Protein AF-A0A418G9X4-F1 (afdb_monomer_lite)

Radius of gyration: 10.31 Å; chains: 1; bounding box: 18×22×28 Å

Structure (mmCIF, N/CA/C/O backbone):
data_AF-A0A418G9X4-F1
#
_entry.id   AF-A0A418G9X4-F1
#
loop_
_atom_site.group_PDB
_atom_site.id
_atom_site.type_symbol
_atom_site.label_atom_id
_atom_site.label_alt_id
_atom_site.label_comp_id
_atom_site.label_asym_id
_atom_site.label_entity_id
_atom_site.label_seq_id
_atom_site.pdbx_PDB_ins_code
_atom_site.Cartn_x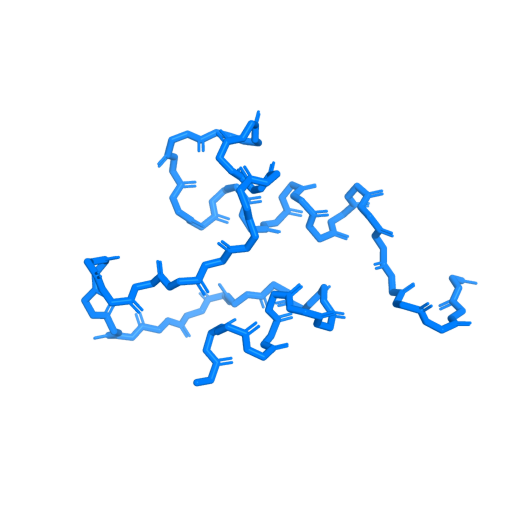
_atom_site.Cartn_y
_atom_site.Cartn_z
_atom_site.occupancy
_atom_site.B_iso_or_equiv
_atom_site.auth_seq_id
_atom_site.auth_comp_id
_atom_site.auth_asym_id
_atom_site.auth_atom_id
_atom_site.pdbx_PDB_model_num
ATOM 1 N N . PHE A 1 1 ? -10.329 5.662 -2.556 1.00 80.75 1 PHE A N 1
ATOM 2 C CA . PHE A 1 1 ? -9.272 5.757 -3.587 1.00 80.75 1 PHE A CA 1
ATOM 3 C C . PHE A 1 1 ? -7.966 5.073 -3.181 1.00 80.75 1 PHE A C 1
ATOM 5 O O . PHE A 1 1 ? -7.451 4.316 -3.990 1.00 80.75 1 PHE A O 1
ATOM 12 N N . ILE A 1 2 ? -7.468 5.239 -1.945 1.00 90.06 2 ILE A N 1
ATOM 13 C CA . ILE A 1 2 ? -6.189 4.641 -1.497 1.00 90.06 2 ILE A CA 1
ATOM 14 C C . ILE A 1 2 ? -6.171 3.104 -1.594 1.00 90.06 2 ILE A C 1
ATOM 16 O O . ILE A 1 2 ? -5.221 2.530 -2.117 1.00 90.06 2 ILE A O 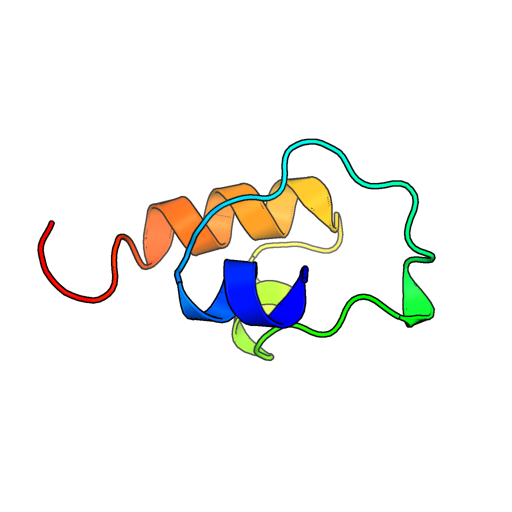1
ATOM 20 N N . THR A 1 3 ? -7.248 2.428 -1.189 1.00 92.50 3 THR A N 1
ATOM 21 C CA . THR A 1 3 ? -7.342 0.961 -1.294 1.00 92.50 3 THR A CA 1
ATOM 22 C C . THR A 1 3 ? -7.219 0.473 -2.738 1.00 92.50 3 THR A C 1
ATOM 24 O O . THR A 1 3 ? -6.457 -0.448 -3.014 1.00 92.50 3 THR A O 1
ATOM 27 N N . LEU A 1 4 ? -7.888 1.139 -3.683 1.00 92.12 4 LEU A N 1
ATOM 28 C CA . LEU A 1 4 ? -7.777 0.813 -5.106 1.00 92.12 4 LEU A CA 1
ATOM 29 C C . LEU A 1 4 ? -6.358 1.066 -5.638 1.00 92.12 4 LEU A C 1
ATOM 31 O O . LEU A 1 4 ? -5.823 0.232 -6.362 1.00 92.12 4 LEU A O 1
ATOM 35 N N . ALA A 1 5 ? -5.731 2.179 -5.245 1.00 92.12 5 ALA A N 1
ATOM 36 C CA . ALA A 1 5 ? -4.352 2.485 -5.622 1.00 92.12 5 ALA A CA 1
ATOM 37 C C . ALA A 1 5 ? -3.380 1.393 -5.138 1.00 92.12 5 ALA A C 1
ATOM 39 O O . ALA A 1 5 ? -2.587 0.890 -5.931 1.00 92.12 5 ALA A O 1
ATOM 40 N N . SER A 1 6 ? -3.528 0.920 -3.893 1.00 90.56 6 SER A N 1
ATOM 41 C CA . SER A 1 6 ? -2.712 -0.184 -3.363 1.00 90.56 6 SER A CA 1
ATOM 42 C C . SER A 1 6 ? -2.953 -1.517 -4.088 1.00 90.56 6 SER A C 1
ATOM 44 O O . SER A 1 6 ? -2.006 -2.250 -4.365 1.00 90.56 6 SER A O 1
ATOM 46 N N . MET A 1 7 ? -4.192 -1.806 -4.507 1.00 91.19 7 MET A N 1
ATOM 47 C CA . MET A 1 7 ? -4.494 -2.971 -5.350 1.00 91.19 7 MET A CA 1
ATOM 48 C C . MET A 1 7 ? -3.853 -2.871 -6.735 1.00 91.19 7 MET A C 1
ATOM 50 O O . MET A 1 7 ? -3.495 -3.889 -7.315 1.00 91.19 7 MET A O 1
ATOM 54 N N . LEU A 1 8 ? -3.681 -1.671 -7.282 1.00 92.69 8 LEU A N 1
ATOM 55 C CA . LEU A 1 8 ? -3.010 -1.464 -8.568 1.00 92.69 8 LEU A CA 1
ATOM 56 C C . LEU A 1 8 ? -1.499 -1.234 -8.432 1.00 92.69 8 LEU A C 1
ATOM 58 O O . LEU A 1 8 ? -0.825 -1.120 -9.452 1.00 92.69 8 LEU A O 1
ATOM 62 N N . ARG A 1 9 ? -0.965 -1.244 -7.201 1.00 91.50 9 ARG A N 1
ATOM 63 C CA . ARG A 1 9 ? 0.446 -0.969 -6.885 1.00 91.50 9 ARG A CA 1
ATOM 64 C C . ARG A 1 9 ? 0.890 0.409 -7.389 1.00 91.50 9 ARG A C 1
ATOM 66 O O . ARG A 1 9 ? 1.993 0.575 -7.904 1.00 91.50 9 ARG A O 1
ATOM 73 N N . ILE A 1 10 ? 0.002 1.394 -7.250 1.00 92.44 10 ILE A N 1
ATOM 74 C CA . ILE A 1 10 ? 0.260 2.799 -7.569 1.00 92.44 10 ILE A CA 1
ATOM 75 C C . ILE A 1 10 ? 0.525 3.534 -6.248 1.00 92.44 10 ILE A C 1
ATOM 77 O O . ILE A 1 10 ? -0.390 3.594 -5.421 1.00 92.44 10 ILE A O 1
ATOM 81 N N . PRO A 1 11 ? 1.730 4.096 -6.037 1.00 92.50 11 PRO A N 1
ATOM 82 C CA . PRO A 1 11 ? 2.052 4.808 -4.808 1.00 92.50 11 PRO A CA 1
ATOM 83 C C . PRO A 1 11 ? 1.262 6.117 -4.723 1.00 92.50 11 PRO A C 1
ATOM 85 O O . PRO A 1 11 ? 1.181 6.874 -5.695 1.00 92.50 11 PRO A O 1
ATOM 88 N N . VAL A 1 12 ? 0.685 6.396 -3.555 1.00 91.75 12 VAL A N 1
ATOM 89 C CA . VAL A 1 12 ? -0.018 7.657 -3.294 1.00 91.75 12 VAL A CA 1
ATOM 90 C C . VAL A 1 12 ? 0.970 8.658 -2.697 1.00 91.75 12 VAL A C 1
ATOM 92 O O . VAL A 1 12 ? 1.362 8.520 -1.545 1.00 91.75 12 VAL A O 1
ATOM 95 N N . CYS A 1 13 ? 1.370 9.664 -3.481 1.00 89.75 13 CYS A N 1
ATOM 96 C CA . CYS A 1 13 ? 2.351 10.678 -3.067 1.00 89.75 13 CYS A CA 1
ATOM 97 C C . CYS A 1 13 ? 1.768 11.824 -2.229 1.00 89.75 13 CYS A C 1
ATOM 99 O O . CYS A 1 13 ? 2.518 12.582 -1.627 1.00 89.75 13 CYS A O 1
ATOM 101 N N . MET A 1 14 ? 0.444 12.000 -2.246 1.00 88.31 14 MET A N 1
ATOM 102 C CA . MET A 1 14 ? -0.239 13.043 -1.489 1.00 88.31 14 MET A CA 1
ATOM 103 C C . MET A 1 14 ? -1.699 12.645 -1.268 1.00 88.31 14 MET A C 1
ATOM 105 O O . MET A 1 14 ? -2.427 12.350 -2.219 1.00 88.31 14 MET A O 1
ATOM 109 N N . HIS A 1 15 ? -2.147 12.655 -0.015 1.00 89.94 15 HIS A N 1
ATOM 110 C CA . HIS A 1 15 ? -3.561 12.579 0.345 1.00 89.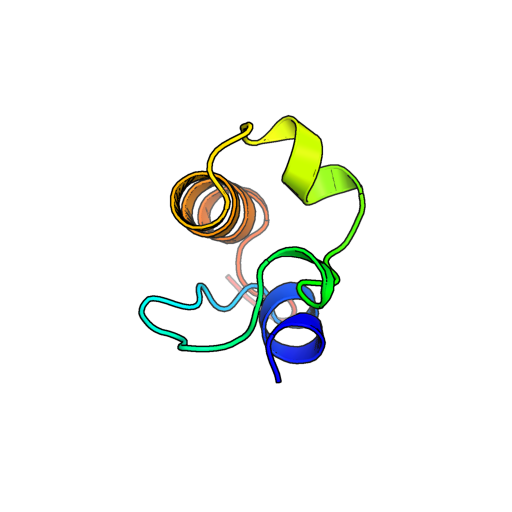94 15 HIS A CA 1
ATOM 111 C C . HIS A 1 15 ? -3.811 13.295 1.674 1.00 89.94 15 HIS A C 1
ATOM 113 O O . HIS A 1 15 ? -2.937 13.361 2.525 1.00 89.94 15 HIS A O 1
ATOM 119 N N . ASN A 1 16 ? -5.029 13.792 1.882 1.00 92.25 16 ASN A N 1
ATOM 120 C CA . ASN A 1 16 ? -5.477 14.392 3.147 1.00 92.25 16 ASN A CA 1
ATOM 121 C C . ASN A 1 16 ? -6.467 13.491 3.914 1.00 92.25 16 ASN A C 1
ATOM 123 O O . ASN A 1 16 ? -7.213 13.959 4.769 1.00 92.25 16 ASN A O 1
ATOM 127 N N . VAL A 1 17 ? -6.517 12.201 3.569 1.00 90.00 17 VAL A N 1
ATOM 128 C CA . VAL A 1 17 ? -7.343 11.193 4.250 1.00 90.00 17 VAL A CA 1
ATOM 129 C C . VAL A 1 17 ? -6.719 10.833 5.600 1.00 90.00 17 VAL A C 1
ATOM 131 O O . VAL A 1 17 ? -5.511 10.627 5.670 1.00 90.00 17 VAL A O 1
ATOM 134 N N . GLU A 1 18 ? -7.546 10.719 6.642 1.00 91.81 18 GLU A N 1
ATOM 135 C CA . GLU A 1 18 ? -7.132 10.256 7.975 1.00 91.81 18 GLU A CA 1
ATOM 136 C C . GLU A 1 18 ? -6.460 8.874 7.919 1.00 91.81 18 GLU A C 1
ATOM 138 O O . GLU A 1 18 ? -6.958 7.959 7.258 1.00 91.81 18 GLU A O 1
ATOM 143 N N . GLU A 1 19 ? -5.373 8.692 8.672 1.00 86.31 19 GLU A N 1
ATOM 144 C CA . GLU A 1 19 ? -4.579 7.452 8.692 1.00 86.31 19 GLU A CA 1
ATOM 145 C C . GLU A 1 19 ? -5.399 6.214 9.074 1.00 86.31 19 GLU A C 1
ATOM 147 O O . GLU A 1 19 ? -5.237 5.145 8.492 1.00 86.31 19 GLU A O 1
ATOM 152 N N . THR A 1 20 ? -6.359 6.360 9.989 1.00 89.12 20 THR A N 1
ATOM 153 C CA . THR A 1 20 ? -7.250 5.273 10.432 1.00 89.12 20 THR A CA 1
ATOM 154 C C . THR A 1 20 ? -8.173 4.758 9.325 1.00 89.12 20 THR A C 1
ATOM 156 O O . THR A 1 20 ? -8.700 3.650 9.423 1.00 89.12 20 THR A O 1
ATOM 159 N N . LYS A 1 21 ? -8.369 5.542 8.258 1.00 90.06 21 LYS A N 1
ATOM 160 C CA . LYS A 1 21 ? -9.162 5.180 7.074 1.00 90.06 21 LYS A CA 1
ATOM 161 C C . LYS A 1 21 ? -8.300 4.633 5.933 1.00 90.06 21 LYS A C 1
ATOM 163 O O . LYS A 1 21 ? -8.839 4.235 4.897 1.00 90.06 21 LYS A O 1
ATOM 168 N N . VAL A 1 22 ? -6.976 4.600 6.093 1.00 89.06 22 VAL A N 1
ATOM 169 C CA . VAL A 1 22 ? -6.056 4.031 5.106 1.00 89.06 22 VAL A CA 1
ATOM 170 C C . VAL A 1 22 ? -6.110 2.509 5.195 1.00 89.06 22 VAL A C 1
ATOM 172 O O . VAL A 1 22 ? -5.490 1.886 6.049 1.00 89.06 22 VAL A O 1
ATOM 175 N N . TYR A 1 23 ? -6.860 1.896 4.281 1.00 90.12 23 TYR A N 1
ATOM 176 C CA . TYR A 1 23 ? -6.947 0.442 4.176 1.00 90.12 23 TYR A CA 1
ATOM 177 C C . TYR A 1 23 ? -6.133 -0.075 2.988 1.00 90.12 23 TYR A C 1
ATOM 179 O O . TYR A 1 23 ? -6.424 0.266 1.835 1.00 90.12 23 TYR A O 1
ATOM 187 N N . ARG A 1 24 ? -5.126 -0.905 3.280 1.00 89.56 24 ARG A N 1
ATOM 188 C CA . ARG A 1 24 ? -4.198 -1.531 2.325 1.00 89.56 24 ARG A CA 1
ATOM 189 C C . ARG A 1 24 ? -4.028 -3.026 2.641 1.00 89.56 24 ARG A C 1
ATOM 191 O O . ARG A 1 24 ? -4.365 -3.447 3.749 1.00 89.56 24 ARG A O 1
ATOM 198 N N . PRO A 1 25 ? -3.508 -3.845 1.706 1.00 92.25 25 PRO A N 1
ATOM 199 C CA . PRO A 1 25 ? -3.218 -5.251 1.981 1.00 92.25 25 PRO A CA 1
ATOM 200 C C . PRO A 1 25 ? -2.247 -5.403 3.158 1.00 92.25 25 PRO A C 1
ATOM 202 O O . PRO A 1 25 ? -1.299 -4.630 3.277 1.00 92.25 25 PRO A O 1
ATOM 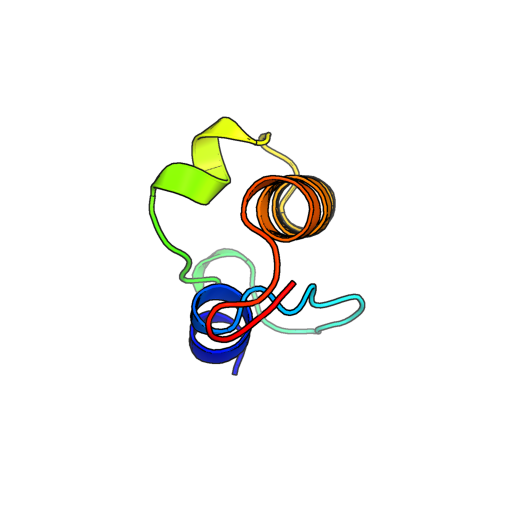205 N N . SER A 1 26 ? -2.431 -6.433 3.990 1.00 90.88 26 SER A N 1
ATOM 206 C CA . SER A 1 26 ? -1.610 -6.670 5.193 1.00 90.88 26 SER A CA 1
ATOM 207 C C . SER A 1 26 ? -0.104 -6.746 4.912 1.00 90.88 26 SER A C 1
ATOM 209 O O . SER A 1 26 ? 0.703 -6.397 5.768 1.00 90.88 26 SER A O 1
ATOM 211 N N . ALA A 1 27 ? 0.278 -7.136 3.694 1.00 91.06 27 ALA A N 1
ATOM 212 C CA . ALA A 1 27 ? 1.664 -7.170 3.246 1.00 91.06 27 ALA A CA 1
ATOM 213 C C . ALA A 1 27 ? 2.358 -5.790 3.261 1.00 91.06 27 ALA A C 1
ATOM 215 O O . ALA A 1 27 ? 3.567 -5.731 3.468 1.00 91.06 27 ALA A O 1
ATOM 216 N N . TRP A 1 28 ? 1.622 -4.679 3.108 1.00 90.38 28 TRP A N 1
ATOM 217 C CA . TRP A 1 28 ? 2.197 -3.326 3.175 1.00 90.38 28 TRP A CA 1
ATOM 218 C C . TRP A 1 28 ? 2.769 -3.011 4.565 1.00 90.38 28 TRP A C 1
ATOM 220 O O . TRP A 1 28 ? 3.803 -2.357 4.651 1.00 90.38 28 TRP A O 1
ATOM 230 N N . ALA A 1 29 ? 2.193 -3.560 5.642 1.00 90.00 29 ALA A N 1
ATOM 231 C CA . ALA A 1 29 ? 2.685 -3.340 7.004 1.00 90.00 29 ALA A CA 1
ATOM 232 C C . ALA A 1 29 ? 4.101 -3.906 7.231 1.00 90.00 29 ALA A C 1
ATOM 234 O O . ALA A 1 29 ? 4.859 -3.391 8.052 1.00 90.00 29 ALA A O 1
ATOM 235 N N . ALA A 1 30 ? 4.500 -4.932 6.469 1.00 91.00 30 ALA A N 1
ATOM 236 C CA . ALA A 1 30 ? 5.856 -5.481 6.524 1.00 91.00 30 ALA A CA 1
ATOM 237 C C . ALA A 1 30 ? 6.903 -4.542 5.896 1.00 91.00 30 ALA A C 1
ATOM 239 O O . ALA A 1 30 ? 8.097 -4.675 6.157 1.00 91.00 30 ALA A O 1
ATOM 240 N N . HIS A 1 31 ? 6.466 -3.577 5.083 1.00 89.94 31 HIS A N 1
ATOM 241 C CA . HIS A 1 31 ? 7.337 -2.619 4.415 1.00 89.94 31 HIS A CA 1
ATOM 242 C C . HIS A 1 31 ? 7.631 -1.374 5.254 1.00 89.94 31 HIS A C 1
ATOM 244 O O . HIS A 1 31 ? 8.340 -0.504 4.767 1.00 89.94 31 HIS A O 1
ATOM 250 N N . GLY A 1 32 ? 7.163 -1.284 6.502 1.00 89.62 32 GLY A N 1
ATOM 251 C CA . GLY A 1 32 ? 7.506 -0.214 7.441 1.00 89.62 32 GLY A CA 1
ATOM 252 C C . GLY A 1 32 ? 6.294 0.357 8.173 1.00 89.62 32 GLY A C 1
ATOM 253 O O . GLY A 1 32 ? 5.156 0.145 7.773 1.00 89.62 32 GLY A O 1
ATOM 254 N N . MET A 1 33 ? 6.558 1.099 9.252 1.00 86.81 33 MET A N 1
ATOM 255 C CA . MET A 1 33 ? 5.507 1.750 10.049 1.00 86.81 33 MET A CA 1
ATOM 256 C C . MET A 1 33 ? 5.021 3.064 9.427 1.00 86.81 33 MET A C 1
ATOM 258 O O . MET A 1 33 ? 3.866 3.431 9.599 1.00 86.81 33 MET A O 1
ATOM 262 N N . ASP A 1 34 ? 5.888 3.750 8.680 1.00 89.56 34 ASP A N 1
ATOM 263 C CA . ASP A 1 34 ? 5.534 4.970 7.958 1.00 89.56 34 ASP A CA 1
ATOM 264 C C . ASP A 1 34 ? 4.603 4.658 6.772 1.00 89.56 34 ASP A C 1
ATOM 266 O O . ASP A 1 34 ? 4.918 3.805 5.936 1.00 89.56 34 ASP A O 1
ATOM 270 N N . ILE A 1 35 ? 3.448 5.324 6.712 1.00 85.19 35 ILE A N 1
ATOM 271 C CA . ILE A 1 35 ? 2.373 5.058 5.744 1.00 85.19 35 ILE A CA 1
ATOM 272 C C . ILE A 1 35 ? 2.784 5.447 4.326 1.00 85.19 35 ILE A C 1
ATOM 274 O O . ILE A 1 35 ? 2.455 4.726 3.381 1.00 85.19 35 ILE A O 1
ATOM 278 N N . GLU A 1 36 ? 3.532 6.528 4.145 1.00 87.38 36 GLU A N 1
ATOM 279 C CA . GLU A 1 36 ? 4.025 6.893 2.816 1.00 87.38 36 GLU A CA 1
ATOM 280 C C . GLU A 1 36 ? 5.182 5.979 2.411 1.00 87.38 36 GLU A C 1
ATOM 282 O O . GLU A 1 36 ? 5.139 5.327 1.363 1.00 87.38 36 GLU A O 1
ATOM 287 N N . GLY A 1 37 ? 6.180 5.829 3.283 1.00 89.06 37 GLY A N 1
ATOM 288 C CA . GLY A 1 37 ? 7.355 5.012 3.011 1.00 89.06 37 GLY A CA 1
ATOM 289 C C . GLY A 1 37 ? 7.048 3.532 2.773 1.00 89.06 37 GLY A C 1
ATOM 290 O O . GLY A 1 37 ? 7.752 2.889 1.988 1.00 89.06 37 GLY A O 1
ATOM 291 N N . GLN A 1 38 ? 6.026 2.965 3.422 1.00 92.56 38 GLN A N 1
ATOM 292 C CA . GLN A 1 38 ? 5.603 1.587 3.149 1.00 92.56 38 GLN A CA 1
ATOM 293 C C . GLN A 1 38 ? 4.948 1.458 1.767 1.00 92.56 38 GLN A C 1
ATOM 295 O O . GLN A 1 38 ? 5.127 0.433 1.116 1.00 92.56 38 GLN A O 1
ATOM 300 N N . ASP A 1 39 ? 4.235 2.489 1.292 1.00 91.94 39 ASP A N 1
ATOM 301 C CA . ASP A 1 39 ? 3.545 2.451 -0.002 1.00 91.94 39 ASP A CA 1
ATOM 302 C C . ASP A 1 39 ? 4.539 2.432 -1.155 1.00 91.94 39 ASP A C 1
ATOM 304 O O . ASP A 1 39 ? 4.458 1.582 -2.039 1.00 91.94 39 ASP A O 1
ATOM 308 N N . TYR A 1 40 ? 5.536 3.316 -1.095 1.00 92.19 40 TYR A N 1
ATOM 309 C CA . TYR A 1 40 ? 6.610 3.357 -2.082 1.00 92.19 40 TYR A CA 1
ATOM 310 C C . TYR A 1 40 ? 7.395 2.048 -2.113 1.00 92.19 40 TYR A C 1
ATOM 312 O O . TYR A 1 40 ? 7.611 1.483 -3.185 1.00 92.19 40 TYR A O 1
ATOM 320 N N . ARG A 1 41 ? 7.780 1.520 -0.945 1.00 92.56 41 ARG A N 1
ATOM 321 C CA . ARG A 1 41 ? 8.536 0.263 -0.858 1.00 92.56 41 ARG A CA 1
ATOM 322 C C . ARG A 1 41 ? 7.727 -0.935 -1.347 1.00 92.56 41 ARG A C 1
ATOM 324 O O . ARG A 1 41 ? 8.262 -1.752 -2.093 1.00 92.56 41 ARG A O 1
ATOM 331 N N . ALA A 1 42 ? 6.453 -1.030 -0.978 1.00 92.50 42 ALA A N 1
ATOM 332 C CA . ALA A 1 42 ? 5.584 -2.114 -1.419 1.00 92.50 42 ALA A CA 1
ATOM 333 C C . ALA A 1 42 ? 5.295 -2.035 -2.928 1.00 92.50 42 ALA A C 1
ATOM 335 O O . ALA A 1 42 ? 5.433 -3.039 -3.626 1.00 92.50 42 ALA A O 1
ATOM 336 N N . CYS A 1 43 ? 4.969 -0.852 -3.461 1.00 92.56 43 CYS A N 1
ATOM 337 C CA . CYS A 1 43 ? 4.721 -0.672 -4.895 1.00 92.56 43 CYS A CA 1
ATOM 338 C C . CYS A 1 43 ? 5.979 -0.958 -5.732 1.00 92.56 43 CYS A C 1
ATOM 340 O O . CYS A 1 43 ? 5.888 -1.629 -6.758 1.00 92.56 43 CYS A O 1
ATOM 342 N N . GLN A 1 44 ? 7.162 -0.540 -5.265 1.00 92.50 44 GLN A N 1
ATOM 343 C CA . GLN A 1 44 ? 8.447 -0.860 -5.899 1.00 92.50 44 GLN A CA 1
ATOM 344 C C . GLN A 1 44 ? 8.745 -2.371 -5.875 1.00 92.50 44 GLN A C 1
ATOM 346 O O . GLN A 1 44 ? 9.275 -2.910 -6.849 1.00 92.50 44 GLN A O 1
ATOM 351 N N . ASN A 1 45 ? 8.421 -3.052 -4.770 1.00 93.12 45 ASN A N 1
ATOM 352 C CA . ASN A 1 45 ? 8.682 -4.480 -4.589 1.00 93.12 45 ASN A CA 1
ATOM 353 C C . ASN A 1 45 ? 7.759 -5.352 -5.455 1.00 93.12 45 ASN A C 1
ATOM 355 O O . ASN A 1 45 ? 8.227 -6.232 -6.175 1.00 93.12 45 ASN A O 1
ATOM 359 N N . TYR A 1 46 ? 6.449 -5.093 -5.407 1.00 90.25 46 TYR A N 1
ATOM 360 C CA . TYR A 1 46 ? 5.451 -5.898 -6.116 1.00 90.25 46 TYR A CA 1
ATOM 361 C C . TYR A 1 46 ? 5.311 -5.531 -7.593 1.00 90.25 46 TYR A C 1
ATOM 363 O O . TYR A 1 46 ? 4.956 -6.393 -8.396 1.00 90.25 46 TYR A O 1
ATOM 371 N N . GLY A 1 47 ? 5.611 -4.285 -7.963 1.00 89.94 47 GLY A N 1
ATOM 372 C CA . GLY A 1 47 ? 5.490 -3.815 -9.336 1.00 89.94 47 GLY A CA 1
ATOM 373 C C . GLY A 1 47 ? 4.046 -3.810 -9.871 1.00 89.94 47 GLY A C 1
ATOM 374 O O . GLY A 1 47 ? 3.086 -4.091 -9.146 1.00 89.94 47 GLY A O 1
ATOM 375 N N . PRO A 1 48 ? 3.872 -3.455 -11.153 1.00 92.06 48 PRO A N 1
ATOM 376 C CA . PRO A 1 48 ? 2.564 -3.388 -11.804 1.00 92.06 48 PRO A CA 1
ATOM 377 C C . PRO A 1 48 ? 1.893 -4.764 -11.937 1.00 92.06 48 PRO A C 1
ATOM 379 O O . PRO A 1 48 ? 2.543 -5.771 -12.203 1.00 92.06 48 PRO A O 1
ATOM 382 N N . LEU A 1 49 ? 0.560 -4.794 -11.815 1.00 89.06 49 LEU A N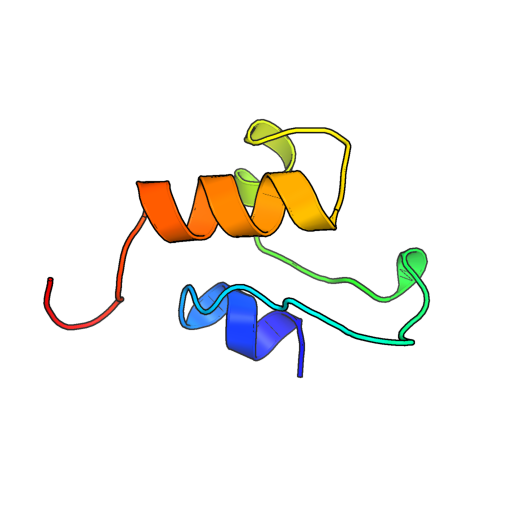 1
ATOM 383 C CA . LEU A 1 49 ? -0.222 -6.039 -11.781 1.00 89.06 49 LEU A CA 1
ATOM 384 C C . LEU A 1 49 ? -0.186 -6.846 -13.090 1.00 89.06 49 LEU A C 1
ATOM 386 O O . LEU A 1 49 ? -0.191 -8.071 -13.045 1.00 89.06 49 LEU A O 1
ATOM 390 N N . TYR A 1 50 ? -0.205 -6.180 -14.246 1.00 86.81 50 TYR A N 1
ATOM 391 C CA . TYR A 1 50 ? -0.471 -6.863 -15.518 1.00 86.81 50 TYR A CA 1
ATOM 392 C C . TYR A 1 50 ? 0.771 -7.095 -16.385 1.00 86.81 50 TYR A C 1
ATOM 394 O O . TYR A 1 50 ? 0.815 -8.110 -17.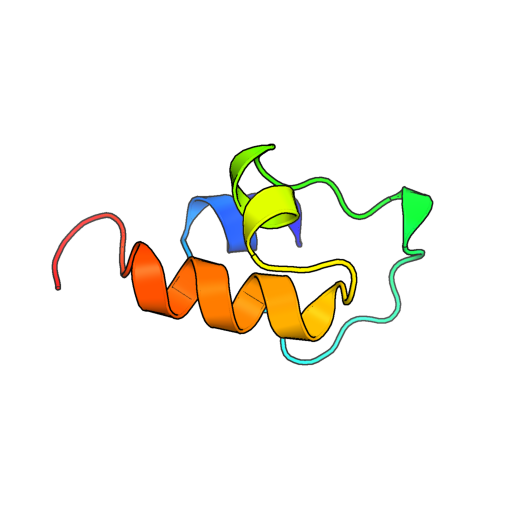074 1.00 86.81 50 TYR A O 1
ATOM 402 N N . LYS A 1 51 ? 1.767 -6.197 -16.366 1.00 78.25 51 LYS A N 1
ATOM 403 C CA . LYS A 1 51 ? 3.067 -6.333 -17.059 1.00 78.25 51 LYS A CA 1
ATOM 404 C C . LYS A 1 51 ? 4.096 -5.409 -16.412 1.00 78.25 51 LYS A C 1
ATOM 406 O O . LYS A 1 51 ? 3.728 -4.284 -16.082 1.00 78.25 51 LYS A O 1
ATOM 411 N N . ARG A 1 52 ? 5.341 -5.877 -16.277 1.00 60.53 52 ARG A N 1
ATOM 412 C CA . ARG A 1 52 ? 6.502 -5.106 -15.808 1.00 60.53 52 ARG A CA 1
ATOM 413 C C . ARG A 1 52 ? 7.368 -4.663 -16.978 1.00 60.53 52 ARG A C 1
ATOM 415 O O . ARG A 1 52 ? 7.446 -5.444 -17.951 1.00 60.53 52 ARG A O 1
#

Foldseek 3Di:
DQQVCQVQLHQDPDDPDDPVPRDHPPVLVVQDPDPRSSSVSSSVVVDGDPDD

Sequence (52 aa):
FITLASMLRIPVCMHNVEETKVYRPSAWAAHGMDIEGQDYRACQNYGPLYKR

Organism: Escherichia coli (NCBI:txid562)

Secondary structure (DSSP, 8-state):
-HHHHHHHT-------S-GGG----GGGGGG-SSHHHHHHHHHHHH--SS--

pLDDT: mean 89.55, std 4.93, range [60.53, 93.12]

InterPro domains:
  IPR004216 L-fucose/L-arabinose isomerase, C-terminal [SSF50443] (1-51)
  IPR005763 L-fucose isomerase [PTHR37840] (1-51)
  IPR038393 L-fucose isomerase, domain 3 superfamily [G3DSA:3.20.14.10] (1-52)